Protein AF-A0A0F9PJQ1-F1 (afdb_monomer_lite)

Foldseek 3Di:
DPPPQDDDDDQVCQQFDCVVPVNSPDTDQDPPDWGWDWDDDPNFIFIQDQKDWGCDDPSDIWIWGADADDPNGGTSNRIDTDPDDD

Sequence (86 aa):
MKKRKRKYTGTLQFFHNFEHDPEGRTHCKSGGKHPYKIKHLNGKHVISHPVVMGHGVGCKPQWFKFKRKLGGGFDMASGVKIDKPE

Organism: NCBI:txid412755

Secondary structure (DSSP, 8-state):
---------GGGGGT--TTT-TTS-SPPPPSSSS---EEEETTEEEES-SEEEE--STT--EEEEE-SEETTEEEGGGEEEEPPP-

Structure (mmCIF, N/CA/C/O backbone):
data_AF-A0A0F9PJQ1-F1
#
_entry.id   AF-A0A0F9PJQ1-F1
#
loop_
_atom_site.group_PDB
_atom_site.id
_atom_site.type_symbol
_atom_site.label_atom_id
_atom_site.label_alt_id
_atom_site.label_comp_id
_atom_site.label_asym_id
_atom_site.label_entity_id
_atom_site.label_seq_id
_atom_site.pdbx_PDB_ins_code
_atom_site.Cartn_x
_atom_site.Cartn_y
_atom_site.Cartn_z
_atom_site.occupancy
_atom_site.B_iso_or_equiv
_atom_site.auth_seq_id
_atom_site.auth_comp_id
_atom_site.auth_asym_id
_atom_site.auth_atom_id
_atom_site.pdbx_PDB_model_num
ATOM 1 N N . MET A 1 1 ? 6.136 -12.423 28.446 1.00 39.50 1 MET A N 1
ATOM 2 C CA . MET A 1 1 ? 5.339 -12.800 27.253 1.00 39.50 1 MET A CA 1
ATOM 3 C C . MET A 1 1 ? 6.015 -12.271 25.988 1.00 39.50 1 MET A C 1
ATOM 5 O O . MET A 1 1 ? 6.084 -11.059 25.818 1.00 39.50 1 MET A O 1
ATOM 9 N N . LYS A 1 2 ? 6.544 -13.141 25.110 1.00 39.59 2 LYS A N 1
ATOM 10 C CA . LYS A 1 2 ? 7.033 -12.725 23.780 1.00 39.59 2 LYS A CA 1
ATOM 11 C C . LYS A 1 2 ? 5.839 -12.156 23.005 1.00 39.59 2 LYS A C 1
ATOM 13 O O . LYS A 1 2 ? 4.945 -12.916 22.641 1.00 39.59 2 LYS A O 1
ATOM 18 N N . LYS A 1 3 ? 5.791 -10.835 22.792 1.00 43.31 3 LYS A N 1
ATOM 19 C CA . LYS A 1 3 ? 4.793 -10.196 21.918 1.00 43.31 3 LYS A CA 1
ATOM 20 C C . LYS A 1 3 ? 4.844 -10.921 20.567 1.00 43.31 3 LYS A C 1
ATOM 22 O O . LYS A 1 3 ? 5.856 -10.835 19.873 1.00 43.31 3 LYS A O 1
ATOM 27 N N . ARG A 1 4 ? 3.810 -11.706 20.224 1.00 49.25 4 ARG A N 1
ATOM 28 C CA . ARG A 1 4 ? 3.710 -12.354 18.905 1.00 49.25 4 ARG A CA 1
ATOM 29 C C . ARG A 1 4 ? 3.840 -11.249 17.860 1.00 49.25 4 ARG A C 1
ATOM 31 O O . ARG A 1 4 ? 3.042 -10.314 17.848 1.00 49.25 4 ARG A O 1
ATOM 38 N N . LYS A 1 5 ? 4.877 -11.348 17.028 1.00 51.22 5 LYS A N 1
ATOM 39 C CA . LYS A 1 5 ? 5.132 -10.433 15.912 1.00 51.22 5 LYS A CA 1
ATOM 40 C C . LYS A 1 5 ? 3.867 -10.373 15.048 1.00 51.22 5 LYS A C 1
ATOM 42 O O . LYS A 1 5 ? 3.359 -11.422 14.645 1.00 51.22 5 LYS A O 1
ATOM 47 N N . ARG A 1 6 ? 3.327 -9.173 14.808 1.00 55.00 6 ARG A N 1
ATOM 48 C CA . ARG A 1 6 ? 2.174 -8.992 13.915 1.00 55.00 6 ARG A CA 1
ATOM 49 C C . ARG A 1 6 ? 2.616 -9.367 12.503 1.00 55.00 6 ARG A C 1
ATOM 51 O O . ARG A 1 6 ? 3.400 -8.649 11.895 1.00 55.00 6 ARG A O 1
ATOM 58 N N . LYS A 1 7 ? 2.130 -10.498 11.991 1.00 61.25 7 LYS A N 1
ATOM 59 C CA . LYS A 1 7 ? 2.239 -10.809 10.566 1.00 61.25 7 LYS A CA 1
ATOM 60 C C . LYS A 1 7 ? 1.198 -9.961 9.845 1.00 61.25 7 LYS A C 1
ATOM 62 O O . LYS A 1 7 ? 0.004 -10.145 10.070 1.00 61.25 7 LYS A O 1
ATOM 67 N N . TYR A 1 8 ? 1.645 -9.006 9.037 1.00 66.81 8 TYR A N 1
ATOM 68 C CA . TYR A 1 8 ? 0.750 -8.290 8.137 1.00 66.81 8 TYR A CA 1
ATOM 69 C C . TYR A 1 8 ? 0.258 -9.252 7.060 1.00 66.81 8 TYR A C 1
ATOM 71 O O . TYR A 1 8 ? 1.045 -10.002 6.491 1.00 66.81 8 TYR A O 1
ATOM 79 N N . THR A 1 9 ? -1.045 -9.245 6.806 1.00 69.56 9 THR A N 1
ATOM 80 C CA . THR A 1 9 ? -1.681 -10.068 5.776 1.00 69.56 9 THR A CA 1
ATOM 81 C C . THR A 1 9 ? -2.230 -9.185 4.666 1.00 69.56 9 THR A C 1
ATOM 83 O O . THR A 1 9 ? -2.572 -8.020 4.890 1.00 69.56 9 THR A O 1
ATOM 86 N N . GLY A 1 10 ? -2.350 -9.750 3.465 1.00 78.25 10 GLY A N 1
ATOM 87 C CA . GLY A 1 10 ? -2.893 -9.041 2.309 1.00 78.25 10 GLY A CA 1
ATOM 88 C C . GLY A 1 10 ? -2.007 -7.872 1.887 1.00 78.25 10 GLY A C 1
ATOM 89 O O . GLY A 1 10 ? -0.786 -7.938 1.994 1.00 78.25 10 GLY A O 1
ATOM 90 N N . THR A 1 11 ? -2.614 -6.784 1.420 1.00 81.00 11 THR A N 1
ATOM 91 C CA . THR A 1 11 ? -1.894 -5.667 0.794 1.00 81.00 11 THR A CA 1
ATOM 92 C C . THR A 1 11 ? -0.834 -5.033 1.700 1.00 81.00 11 THR A C 1
ATOM 94 O O . THR A 1 11 ? 0.221 -4.632 1.223 1.00 81.00 11 THR A O 1
ATOM 97 N N . LEU A 1 12 ? -1.048 -5.012 3.018 1.00 78.19 12 LEU A N 1
ATOM 98 C CA . LEU A 1 12 ? -0.123 -4.403 3.983 1.00 78.19 12 LEU A CA 1
ATOM 99 C C . LEU A 1 12 ? 1.275 -5.035 3.987 1.00 78.19 12 LEU A C 1
ATOM 101 O O . LEU A 1 12 ? 2.253 -4.333 4.237 1.00 78.19 12 LEU A O 1
ATOM 105 N N . GLN A 1 13 ? 1.389 -6.327 3.668 1.00 78.75 13 GLN A N 1
ATOM 106 C CA . GLN A 1 13 ? 2.678 -7.030 3.661 1.00 78.75 13 GLN A CA 1
ATOM 107 C C . GLN A 1 13 ? 3.654 -6.484 2.607 1.00 78.75 13 GLN A C 1
ATOM 109 O O . GLN A 1 13 ? 4.856 -6.674 2.723 1.00 78.75 13 GLN A O 1
ATOM 114 N N . PHE A 1 14 ? 3.141 -5.796 1.584 1.00 79.19 14 PHE A N 1
ATOM 115 C CA . PHE A 1 14 ? 3.951 -5.211 0.516 1.00 79.19 14 PHE A CA 1
ATOM 116 C C . PHE A 1 14 ? 4.418 -3.786 0.836 1.00 79.19 14 PHE A C 1
ATOM 118 O O . PHE A 1 14 ? 5.200 -3.218 0.079 1.00 79.19 14 PHE A O 1
ATOM 125 N N . PHE A 1 15 ? 3.927 -3.201 1.931 1.00 77.12 15 PHE A N 1
ATOM 126 C CA . PHE A 1 15 ? 4.227 -1.830 2.359 1.00 77.12 15 PHE A CA 1
ATOM 127 C C . PHE A 1 15 ? 4.928 -1.761 3.717 1.00 77.12 15 PHE A C 1
ATOM 129 O O . PHE A 1 15 ? 5.459 -0.713 4.081 1.00 77.12 15 PHE A O 1
ATOM 136 N N . HIS A 1 16 ? 4.940 -2.872 4.450 1.00 69.31 16 HIS A N 1
ATOM 137 C CA . HIS A 1 16 ? 5.687 -3.058 5.682 1.00 69.31 16 HIS A CA 1
ATOM 138 C C . HIS A 1 16 ? 6.690 -4.182 5.465 1.00 69.31 16 HIS A C 1
ATOM 140 O O . HIS A 1 16 ? 6.307 -5.352 5.488 1.00 69.31 16 HIS A O 1
ATOM 146 N N . ASN A 1 17 ? 7.967 -3.850 5.269 1.00 56.47 17 ASN A N 1
ATOM 147 C CA . ASN A 1 17 ? 8.979 -4.891 5.334 1.00 56.47 17 ASN A CA 1
ATOM 148 C C . ASN A 1 17 ? 9.321 -5.156 6.808 1.00 56.47 17 ASN A C 1
ATOM 150 O O . ASN A 1 17 ? 9.923 -4.321 7.481 1.00 56.47 17 ASN A O 1
ATOM 154 N N . PHE A 1 18 ? 8.933 -6.333 7.303 1.00 48.44 18 PHE A N 1
ATOM 155 C CA . PHE A 1 18 ? 9.250 -6.789 8.657 1.00 48.44 18 PHE A CA 1
ATOM 156 C C . PHE A 1 18 ? 10.767 -6.831 8.916 1.00 48.44 18 PHE A C 1
ATOM 158 O O . PHE A 1 18 ? 11.199 -6.660 10.054 1.00 48.44 18 PHE A O 1
ATOM 165 N N . GLU A 1 19 ? 11.575 -7.026 7.868 1.00 44.47 19 GLU A N 1
ATOM 166 C CA . GLU A 1 19 ? 13.041 -7.030 7.961 1.00 44.47 19 GLU A CA 1
ATOM 167 C C . GLU A 1 19 ? 13.615 -5.673 8.389 1.00 44.47 19 GLU A C 1
ATOM 169 O O . GLU A 1 19 ? 14.642 -5.631 9.059 1.00 44.47 19 GLU A O 1
ATOM 174 N N . HIS A 1 20 ? 12.935 -4.571 8.057 1.00 43.81 20 HIS A N 1
ATOM 175 C CA . HIS A 1 20 ? 13.369 -3.211 8.400 1.00 43.81 20 HIS A CA 1
ATOM 176 C C . HIS A 1 20 ? 12.597 -2.605 9.577 1.00 43.81 20 HIS A C 1
ATOM 178 O O . HIS A 1 20 ? 13.033 -1.611 10.151 1.00 43.81 20 HIS A O 1
ATOM 184 N N . ASP A 1 21 ? 11.460 -3.195 9.943 1.00 54.09 21 ASP A N 1
ATOM 185 C CA . ASP A 1 21 ? 10.615 -2.747 11.043 1.00 54.09 21 ASP A CA 1
ATOM 186 C C . ASP A 1 21 ? 10.067 -3.957 11.825 1.00 54.09 21 ASP A C 1
ATOM 188 O O . ASP A 1 21 ? 8.914 -4.367 11.648 1.00 54.09 21 ASP A O 1
ATOM 192 N N . PRO A 1 22 ? 10.886 -4.558 12.709 1.00 50.84 22 PRO A N 1
ATOM 193 C CA . PRO A 1 22 ? 10.511 -5.751 13.467 1.00 50.84 22 PRO A CA 1
ATOM 194 C C . PRO A 1 22 ? 9.365 -5.503 14.460 1.00 50.84 22 PRO A C 1
ATOM 196 O O . PRO A 1 22 ? 8.761 -6.461 14.955 1.00 50.84 22 PRO A O 1
ATOM 199 N N . GLU A 1 23 ? 9.048 -4.239 14.758 1.00 53.16 23 GLU A N 1
ATOM 200 C CA . GLU A 1 23 ? 7.877 -3.869 15.551 1.00 53.16 23 GLU A CA 1
ATOM 201 C C . GLU A 1 23 ? 6.605 -3.720 14.702 1.00 53.16 23 GLU A C 1
ATOM 203 O O . GLU A 1 23 ? 5.497 -3.750 15.248 1.00 53.16 23 GLU A O 1
ATOM 208 N N . GLY A 1 24 ? 6.738 -3.588 13.379 1.00 53.03 24 GLY A N 1
ATOM 209 C CA . GLY A 1 24 ? 5.630 -3.335 12.466 1.00 53.03 24 GLY A CA 1
ATOM 210 C C . GLY A 1 24 ? 4.944 -1.988 12.713 1.00 53.03 24 GLY A C 1
ATOM 211 O O . GLY A 1 24 ? 3.759 -1.853 12.426 1.00 53.03 24 GLY A O 1
ATOM 212 N N . ARG A 1 25 ? 5.613 -1.027 13.350 1.00 53.41 25 ARG A N 1
ATOM 213 C CA . ARG A 1 25 ? 5.052 0.275 13.751 1.00 53.41 25 ARG A CA 1
ATOM 214 C C . ARG A 1 25 ? 5.520 1.426 12.869 1.00 53.41 25 ARG A C 1
ATOM 216 O O . ARG A 1 25 ? 4.905 2.492 12.874 1.00 53.41 25 ARG A O 1
ATOM 223 N N . THR A 1 26 ? 6.583 1.207 12.118 1.00 51.88 26 THR A N 1
ATOM 224 C CA . THR A 1 26 ? 7.338 2.195 11.369 1.00 51.88 26 THR A CA 1
ATOM 225 C C . THR A 1 26 ? 7.152 1.915 9.886 1.00 51.88 26 THR A C 1
ATOM 227 O O . THR A 1 26 ? 7.746 1.016 9.300 1.00 51.88 26 THR A O 1
ATOM 230 N N . HIS A 1 27 ? 6.275 2.698 9.266 1.00 55.84 27 HIS A N 1
ATOM 231 C CA . HIS A 1 27 ? 5.966 2.589 7.845 1.00 55.84 27 HIS A CA 1
ATOM 232 C C . HIS A 1 27 ? 7.245 2.766 7.021 1.00 55.84 27 HIS A C 1
ATOM 234 O O . HIS A 1 27 ? 7.947 3.772 7.167 1.00 55.84 27 HIS A O 1
ATOM 240 N N . CYS A 1 28 ? 7.554 1.806 6.149 1.00 56.16 28 CYS A N 1
ATOM 241 C CA . CYS A 1 28 ? 8.725 1.893 5.288 1.00 56.16 28 CYS A CA 1
ATOM 242 C C . CYS A 1 28 ? 8.562 3.077 4.321 1.00 56.16 28 CYS A C 1
ATOM 244 O O . CYS A 1 28 ? 7.627 3.122 3.514 1.00 56.16 28 CYS A O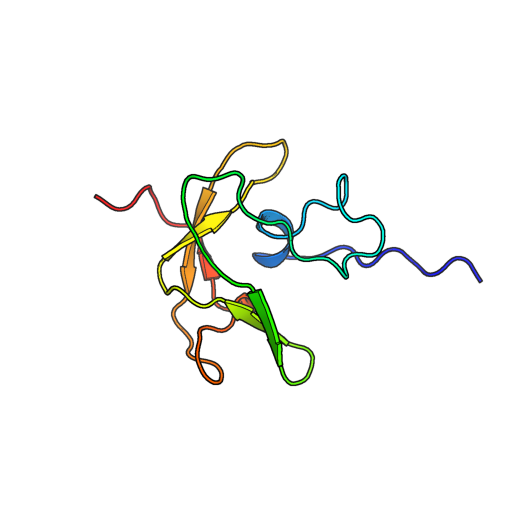 1
ATOM 246 N N . LYS A 1 29 ? 9.489 4.040 4.378 1.00 52.97 29 LYS A N 1
ATOM 247 C CA . LYS A 1 29 ? 9.614 5.075 3.346 1.00 52.97 29 LYS A 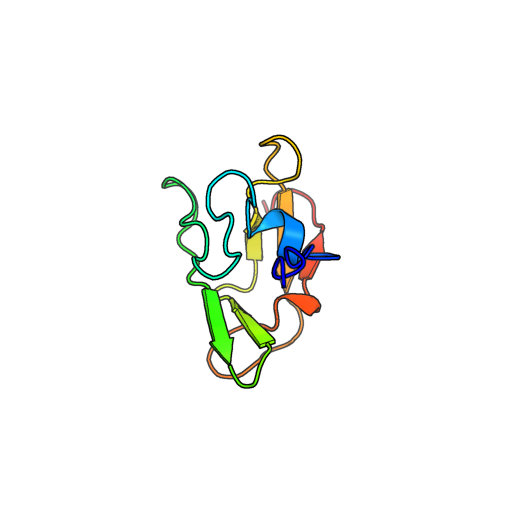CA 1
ATOM 248 C C . LYS A 1 29 ? 10.067 4.380 2.064 1.00 52.97 29 LYS A C 1
ATOM 250 O O . LYS A 1 29 ? 11.095 3.709 2.069 1.00 52.97 29 LYS A O 1
ATOM 255 N N . SER A 1 30 ? 9.307 4.506 0.973 1.00 49.88 30 SER A N 1
ATOM 256 C CA . SER A 1 30 ? 9.815 4.087 -0.337 1.00 49.88 30 SER A CA 1
ATOM 257 C C . SER A 1 30 ? 11.106 4.854 -0.610 1.00 49.88 30 SER A C 1
ATOM 259 O O . SER A 1 30 ? 11.145 6.071 -0.425 1.00 49.88 30 SER A O 1
ATOM 261 N N . GLY A 1 31 ? 12.178 4.131 -0.941 1.00 47.59 31 GLY A N 1
ATOM 262 C CA . GLY A 1 31 ? 13.531 4.654 -1.145 1.00 47.59 31 GLY A CA 1
ATOM 263 C C . GLY A 1 31 ? 13.671 5.534 -2.389 1.00 47.59 31 GLY A C 1
ATOM 264 O O . GLY A 1 31 ? 14.551 5.311 -3.207 1.00 47.59 31 GLY A O 1
ATOM 265 N N . GLY A 1 32 ? 12.797 6.527 -2.555 1.00 44.25 32 GLY A N 1
ATOM 266 C CA . GLY A 1 32 ? 13.047 7.675 -3.422 1.00 44.25 32 GLY A CA 1
ATOM 267 C C . GLY A 1 32 ? 12.350 7.703 -4.781 1.00 44.25 32 GLY A C 1
ATOM 268 O O . GLY A 1 32 ? 12.512 8.701 -5.469 1.00 44.25 32 GLY A O 1
ATOM 269 N N . LYS A 1 33 ? 11.550 6.704 -5.191 1.00 52.09 33 LYS A N 1
ATOM 270 C CA . LYS A 1 33 ? 10.875 6.754 -6.514 1.00 52.09 33 LYS A CA 1
ATOM 271 C C . LYS A 1 33 ? 9.385 7.099 -6.4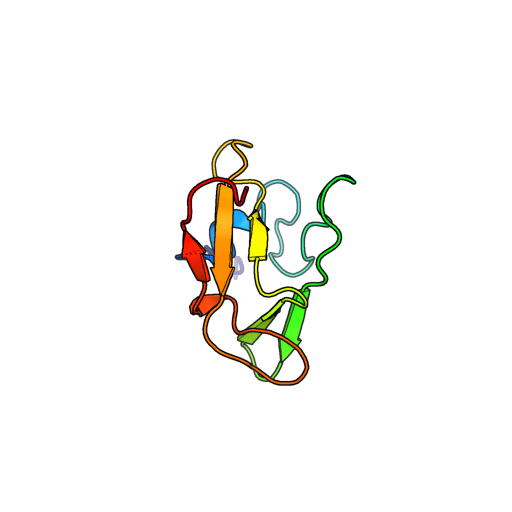96 1.00 52.09 33 LYS A C 1
ATOM 273 O O . LYS A 1 33 ? 8.907 7.679 -7.463 1.00 52.09 33 LYS A O 1
ATOM 278 N N . HIS A 1 34 ? 8.659 6.830 -5.408 1.00 56.41 34 HIS A N 1
ATOM 279 C CA . HIS A 1 34 ? 7.232 7.174 -5.313 1.00 56.41 34 HIS A CA 1
ATOM 280 C C . HIS A 1 34 ? 6.886 7.662 -3.897 1.00 56.41 34 HIS A C 1
ATOM 282 O O . HIS A 1 34 ? 6.840 6.839 -2.974 1.00 56.41 34 HIS A O 1
ATOM 288 N N . PRO A 1 35 ? 6.672 8.975 -3.681 1.00 69.75 35 PRO A N 1
ATOM 289 C CA . PRO A 1 35 ? 6.393 9.509 -2.356 1.00 69.75 35 PRO A CA 1
ATOM 290 C C . PRO A 1 35 ? 4.934 9.236 -1.984 1.00 69.75 35 PRO A C 1
ATOM 292 O O . PRO A 1 35 ? 4.036 9.992 -2.332 1.00 69.75 35 PRO A O 1
ATOM 295 N N . TYR A 1 36 ? 4.668 8.164 -1.245 1.00 78.62 36 TYR A N 1
ATOM 296 C CA . TYR A 1 36 ? 3.402 7.999 -0.535 1.00 78.62 36 TYR A CA 1
ATOM 297 C C . TYR A 1 36 ? 3.633 8.093 0.971 1.00 78.62 36 TYR A C 1
ATOM 299 O O . TYR A 1 36 ? 4.671 7.686 1.491 1.00 78.62 36 TYR A O 1
ATOM 307 N N . LYS A 1 37 ? 2.653 8.652 1.679 1.00 80.31 37 LYS A N 1
ATOM 308 C CA . LYS A 1 37 ? 2.623 8.674 3.141 1.00 80.31 37 LYS A CA 1
ATOM 309 C C . LYS A 1 37 ? 1.599 7.656 3.603 1.00 80.31 37 LYS A C 1
ATOM 311 O O . LYS A 1 37 ? 0.482 7.649 3.084 1.00 80.31 37 LYS A O 1
ATOM 316 N N . ILE A 1 38 ? 1.972 6.835 4.575 1.00 81.94 38 ILE A N 1
ATOM 317 C CA . ILE A 1 38 ? 1.037 5.960 5.269 1.00 81.94 38 ILE A CA 1
ATOM 318 C C . ILE A 1 38 ? 0.874 6.475 6.698 1.00 81.94 38 ILE A C 1
ATOM 320 O O . ILE A 1 38 ? 1.850 6.846 7.349 1.00 81.94 38 ILE A O 1
ATOM 324 N N . LYS A 1 39 ? -0.369 6.535 7.172 1.00 80.62 39 LYS A N 1
ATOM 325 C CA . LYS A 1 39 ? -0.718 6.903 8.546 1.00 80.62 39 LYS A CA 1
ATOM 326 C C . LYS A 1 39 ? -1.722 5.922 9.131 1.00 80.62 39 LYS A C 1
ATOM 328 O O . LYS A 1 39 ? -2.480 5.291 8.395 1.00 80.62 39 LYS A O 1
ATOM 333 N N . HIS A 1 40 ? -1.770 5.830 10.453 1.00 81.94 40 HIS A N 1
ATOM 334 C CA . HIS A 1 40 ? -2.815 5.083 11.147 1.00 81.94 40 HIS A CA 1
ATOM 335 C C . HIS A 1 40 ? -4.032 5.971 11.415 1.00 81.94 40 HIS A C 1
ATOM 337 O O . HIS A 1 40 ? -3.890 7.104 11.866 1.00 81.94 40 HIS A O 1
ATOM 343 N N . LEU A 1 41 ? -5.231 5.457 11.142 1.00 81.50 41 LEU A N 1
ATOM 344 C CA . LEU A 1 41 ? -6.504 6.105 11.463 1.00 81.50 41 LEU A CA 1
ATOM 345 C C . LEU A 1 41 ? -7.489 5.045 11.959 1.00 81.50 41 LEU A C 1
ATOM 347 O O . LEU A 1 41 ? -7.816 4.125 11.213 1.00 81.50 41 LEU A O 1
ATOM 351 N N . ASN A 1 42 ? -7.957 5.160 13.205 1.00 83.06 42 ASN A N 1
ATOM 352 C CA . ASN A 1 42 ? -8.935 4.243 13.814 1.00 83.06 42 ASN A CA 1
ATOM 353 C C . ASN A 1 42 ? -8.560 2.752 13.657 1.00 83.06 42 ASN A C 1
ATOM 355 O O . ASN A 1 42 ? -9.376 1.930 13.247 1.00 83.06 42 ASN A O 1
ATOM 359 N N . GLY A 1 43 ? -7.289 2.409 13.898 1.00 78.88 43 GLY A N 1
ATOM 360 C CA . GLY A 1 43 ? -6.771 1.039 13.753 1.00 78.88 43 GLY A CA 1
ATOM 361 C C . GLY A 1 43 ? -6.535 0.570 12.309 1.00 78.88 43 GLY A C 1
ATOM 362 O O . GLY A 1 43 ? -6.072 -0.549 12.102 1.00 78.88 43 GLY A O 1
ATOM 363 N N . LYS A 1 44 ? -6.810 1.412 11.306 1.00 83.00 44 LYS A N 1
ATOM 364 C CA . LYS A 1 44 ? -6.581 1.134 9.880 1.00 83.00 44 LYS A CA 1
ATOM 365 C C . LYS A 1 44 ? -5.372 1.893 9.347 1.00 83.00 44 LYS A C 1
ATOM 367 O O . LYS A 1 44 ? -4.905 2.846 9.966 1.00 83.00 44 LYS A O 1
ATOM 372 N N . HIS A 1 45 ? -4.885 1.477 8.181 1.00 86.19 45 HIS A N 1
ATOM 373 C CA . HIS A 1 45 ? -3.778 2.132 7.489 1.00 86.19 45 HIS A CA 1
ATOM 374 C C . HIS A 1 45 ? -4.324 2.945 6.318 1.00 86.19 45 HIS A C 1
ATOM 376 O O . HIS A 1 45 ? -5.066 2.428 5.482 1.00 86.19 45 HIS A O 1
ATOM 382 N N . VAL A 1 46 ? -3.953 4.219 6.279 1.00 86.75 46 VAL A N 1
ATOM 383 C CA . VAL A 1 46 ? -4.374 5.179 5.265 1.00 86.75 46 VAL A CA 1
ATOM 384 C C . VAL A 1 46 ? -3.168 5.587 4.446 1.00 86.75 46 VAL A C 1
ATOM 386 O O . VAL A 1 46 ? -2.216 6.129 5.003 1.00 86.75 46 VAL A O 1
ATOM 389 N N . ILE A 1 47 ? -3.237 5.390 3.135 1.00 87.81 47 ILE A N 1
ATOM 390 C CA . ILE A 1 47 ? -2.205 5.805 2.187 1.00 87.81 47 ILE A CA 1
ATOM 391 C C . ILE A 1 47 ? -2.631 7.057 1.422 1.00 87.81 47 ILE A C 1
ATOM 393 O O . ILE A 1 47 ? -3.803 7.230 1.092 1.00 87.81 47 ILE A O 1
ATOM 397 N N . SER A 1 48 ? -1.694 7.967 1.171 1.00 87.88 48 SER A N 1
ATOM 398 C CA . SER A 1 48 ? -2.004 9.281 0.596 1.00 87.88 48 SER A CA 1
ATOM 399 C C . SER A 1 48 ? -2.399 9.243 -0.884 1.00 87.88 48 SER A C 1
ATOM 401 O O . SER A 1 48 ? -3.157 10.101 -1.326 1.00 87.88 48 SER A O 1
ATOM 403 N N . HIS A 1 49 ? -1.904 8.265 -1.648 1.00 88.69 49 HIS A N 1
ATOM 404 C CA . HIS A 1 49 ? -2.072 8.201 -3.101 1.00 88.69 49 HIS A CA 1
ATOM 405 C C . HIS A 1 49 ? -2.953 7.018 -3.529 1.00 88.69 49 HIS A C 1
ATOM 407 O O . HIS A 1 49 ? -2.895 5.959 -2.901 1.00 88.69 49 HIS A O 1
ATOM 413 N N . PRO A 1 50 ? -3.750 7.174 -4.604 1.00 89.44 50 PRO A N 1
ATOM 414 C CA . PRO A 1 50 ? -4.620 6.115 -5.112 1.00 89.44 50 PRO A CA 1
ATOM 415 C C . PRO A 1 50 ? -3.844 4.971 -5.760 1.00 89.44 50 PRO A C 1
ATOM 417 O O . PRO A 1 50 ? -4.336 3.850 -5.776 1.00 89.44 50 PRO A O 1
ATOM 420 N N . VAL A 1 51 ? -2.665 5.255 -6.317 1.00 90.12 51 VAL A N 1
ATOM 421 C CA . VAL A 1 51 ? -1.800 4.285 -6.989 1.00 90.12 51 VAL A CA 1
ATOM 422 C C . VAL A 1 51 ? -0.394 4.437 -6.441 1.00 90.12 51 VAL A C 1
ATOM 424 O O . VAL A 1 51 ? 0.134 5.547 -6.389 1.00 90.12 51 VAL A O 1
ATOM 427 N N . VAL A 1 52 ? 0.197 3.335 -5.994 1.00 87.06 52 VAL A N 1
ATOM 428 C CA . VAL A 1 52 ? 1.535 3.325 -5.395 1.00 87.06 52 VAL A CA 1
ATOM 429 C C . VAL A 1 52 ? 2.264 2.030 -5.721 1.00 87.06 52 VAL A C 1
ATOM 431 O O . VAL A 1 52 ? 1.644 1.008 -6.016 1.00 87.06 52 VAL A O 1
ATOM 434 N N . MET A 1 53 ? 3.578 2.058 -5.547 1.00 85.44 53 MET A N 1
ATOM 435 C CA . MET A 1 53 ? 4.430 0.880 -5.605 1.00 85.44 53 MET A CA 1
ATOM 436 C C . MET A 1 53 ? 4.814 0.447 -4.185 1.00 85.44 53 MET A C 1
ATOM 438 O O . MET A 1 53 ? 5.451 1.208 -3.460 1.00 85.44 53 MET A O 1
ATOM 442 N N . GLY A 1 54 ? 4.428 -0.762 -3.785 1.00 80.69 54 GLY A N 1
ATOM 443 C CA . GLY A 1 54 ? 4.945 -1.422 -2.586 1.00 80.69 54 GLY A CA 1
ATOM 444 C C . GLY A 1 54 ? 6.299 -2.080 -2.853 1.00 80.69 54 GLY A C 1
ATOM 445 O O . GLY A 1 54 ? 6.627 -2.393 -3.997 1.00 80.69 54 GLY A O 1
ATOM 446 N N . HIS A 1 55 ? 7.079 -2.320 -1.798 1.00 73.44 55 HIS A N 1
ATOM 447 C CA . HIS A 1 55 ? 8.410 -2.949 -1.866 1.00 73.44 55 HIS A CA 1
ATOM 448 C C . HIS A 1 55 ? 8.362 -4.431 -2.245 1.00 73.44 55 HIS A C 1
ATOM 450 O O . HIS A 1 55 ? 9.375 -4.986 -2.665 1.00 73.44 55 HIS A O 1
ATOM 456 N N . GLY A 1 56 ? 7.184 -5.056 -2.166 1.00 63.81 56 GLY A N 1
ATOM 457 C CA . GLY A 1 56 ? 7.014 -6.451 -2.554 1.00 63.81 56 GLY A CA 1
ATOM 458 C C . GLY A 1 56 ? 7.391 -7.457 -1.475 1.00 63.81 56 GLY A C 1
ATOM 459 O O . GLY A 1 56 ? 7.869 -7.098 -0.405 1.00 63.81 56 GLY A O 1
ATOM 460 N N . VAL A 1 57 ? 7.225 -8.742 -1.794 1.00 61.75 57 VAL A N 1
ATOM 461 C CA . VAL A 1 57 ? 7.861 -9.844 -1.054 1.00 61.75 57 VAL A CA 1
ATOM 462 C C . VAL A 1 57 ? 9.194 -10.152 -1.741 1.00 61.75 57 VAL A C 1
ATOM 464 O O . VAL A 1 57 ? 9.222 -10.317 -2.962 1.00 61.75 57 VAL A O 1
ATOM 467 N N . GLY A 1 58 ? 10.293 -10.198 -0.983 1.00 63.12 58 GLY A N 1
ATOM 468 C CA . GLY A 1 58 ? 11.640 -10.422 -1.527 1.00 63.12 58 GLY A CA 1
ATOM 469 C C . GLY A 1 58 ? 12.165 -9.256 -2.373 1.00 63.12 58 GLY A C 1
ATOM 470 O O . GLY A 1 58 ? 12.788 -9.489 -3.406 1.00 63.12 58 GLY A O 1
ATOM 471 N N . CYS A 1 59 ? 11.853 -8.014 -1.981 1.00 62.56 59 CYS A N 1
ATOM 472 C CA . CYS A 1 59 ? 12.288 -6.779 -2.653 1.00 62.56 59 CYS A CA 1
ATOM 473 C C . CYS A 1 59 ? 11.845 -6.636 -4.123 1.00 62.56 59 CYS A C 1
ATOM 475 O O . CYS A 1 59 ? 12.449 -5.870 -4.871 1.00 62.56 59 CYS A O 1
ATOM 477 N N . LYS A 1 60 ? 10.800 -7.359 -4.554 1.00 75.12 60 LYS A N 1
ATOM 478 C CA . LYS A 1 60 ? 10.227 -7.260 -5.908 1.00 75.12 60 LYS A CA 1
ATOM 479 C C . LYS A 1 60 ? 9.084 -6.243 -5.940 1.00 75.12 60 LYS A C 1
ATOM 481 O O . LYS A 1 60 ? 7.980 -6.605 -5.531 1.00 75.12 60 LYS A O 1
ATOM 486 N N . PRO A 1 61 ? 9.280 -5.017 -6.452 1.00 79.56 61 PRO A N 1
ATOM 487 C CA . PRO A 1 61 ? 8.274 -3.974 -6.331 1.00 79.56 61 PRO A CA 1
ATOM 488 C C . PRO A 1 61 ? 6.970 -4.339 -7.044 1.00 79.56 61 PRO A C 1
ATOM 490 O O . PRO A 1 61 ? 6.982 -4.928 -8.126 1.00 79.56 61 PRO A O 1
ATOM 493 N N . GLN A 1 62 ? 5.836 -3.991 -6.439 1.00 85.75 62 GLN A N 1
ATOM 494 C CA . GLN A 1 62 ? 4.508 -4.302 -6.973 1.00 85.75 62 GLN A CA 1
ATOM 495 C C . GLN A 1 62 ? 3.599 -3.084 -6.904 1.00 85.75 62 GLN A C 1
ATOM 497 O O . GLN A 1 62 ? 3.587 -2.371 -5.902 1.00 85.75 62 GLN A O 1
ATOM 502 N N . TRP A 1 63 ? 2.819 -2.861 -7.959 1.00 87.81 63 TRP A N 1
ATOM 503 C CA . TRP A 1 63 ? 1.881 -1.750 -8.030 1.00 87.81 63 TRP A CA 1
ATOM 504 C C . TRP A 1 63 ? 0.525 -2.122 -7.450 1.00 87.81 63 TRP A C 1
ATOM 506 O O . TRP A 1 63 ? 0.011 -3.221 -7.660 1.00 87.81 63 TRP A O 1
ATOM 516 N N . PHE A 1 64 ? -0.063 -1.178 -6.724 1.00 90.31 64 PHE A N 1
ATOM 517 C CA . PHE A 1 64 ? -1.378 -1.319 -6.119 1.00 90.31 64 PHE A CA 1
ATOM 518 C C . PHE A 1 64 ? -2.226 -0.086 -6.397 1.00 90.31 64 PHE A C 1
ATOM 520 O O . PHE A 1 64 ? -1.736 1.041 -6.319 1.00 90.31 64 PHE A O 1
ATOM 527 N N . LYS A 1 65 ? -3.516 -0.315 -6.657 1.00 91.56 65 LYS A N 1
ATOM 528 C CA . LYS A 1 65 ? -4.552 0.717 -6.736 1.00 91.56 65 LYS A CA 1
ATOM 529 C C . LYS A 1 65 ? -5.525 0.564 -5.572 1.00 91.56 65 LYS A C 1
ATOM 531 O O . LYS A 1 65 ? -6.100 -0.507 -5.382 1.00 91.56 65 LYS A O 1
ATOM 536 N N . PHE A 1 66 ? -5.749 1.633 -4.819 1.00 91.88 66 PHE A N 1
ATOM 537 C CA . PHE A 1 66 ? -6.685 1.670 -3.696 1.00 91.88 66 PHE A CA 1
ATOM 538 C C . PHE A 1 66 ? 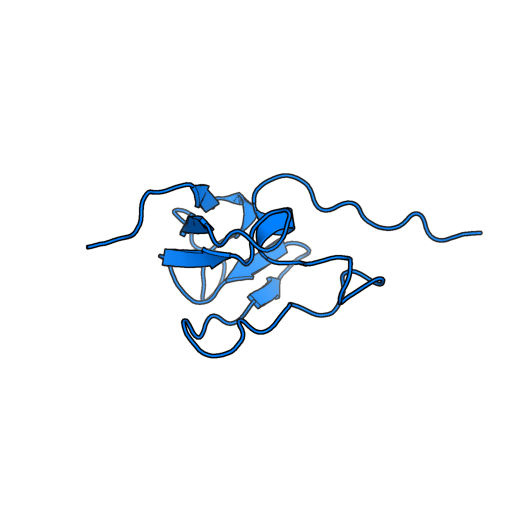-7.989 2.328 -4.120 1.00 91.88 66 PHE A C 1
ATOM 540 O O . PHE A 1 66 ? -8.012 3.474 -4.569 1.00 91.88 66 PHE A O 1
ATOM 547 N N . LYS A 1 67 ? -9.092 1.593 -3.978 1.00 88.50 67 LYS A N 1
ATOM 548 C CA . LYS A 1 67 ? -10.413 2.046 -4.434 1.00 88.50 67 LYS A CA 1
ATOM 549 C C . LYS A 1 67 ? -11.192 2.777 -3.343 1.00 88.50 67 LYS A C 1
ATOM 551 O O . LYS A 1 67 ? -11.996 3.652 -3.648 1.00 88.50 67 LYS A O 1
ATOM 556 N N . ARG A 1 68 ? -10.968 2.438 -2.069 1.00 92.19 68 ARG A N 1
ATOM 557 C CA . ARG A 1 68 ? -11.760 2.968 -0.952 1.00 92.19 68 ARG A CA 1
ATOM 558 C C . ARG A 1 68 ? -11.075 4.174 -0.318 1.00 92.19 68 ARG A C 1
ATOM 560 O O . ARG A 1 68 ? -9.944 4.065 0.147 1.00 92.19 68 ARG A O 1
ATOM 567 N N . LYS A 1 69 ? -11.777 5.306 -0.243 1.00 92.38 69 LYS A N 1
ATOM 568 C CA . LYS A 1 69 ? -11.344 6.484 0.524 1.00 92.38 69 LYS A CA 1
ATOM 569 C C . LYS A 1 69 ? -11.473 6.234 2.027 1.00 92.38 69 LYS A C 1
ATOM 571 O O . LYS A 1 69 ? -12.418 5.586 2.475 1.00 92.38 69 LYS A O 1
ATOM 576 N N . LEU A 1 70 ? -10.525 6.755 2.802 1.00 90.12 70 LEU A N 1
ATOM 577 C CA . LEU A 1 70 ? -10.540 6.696 4.261 1.00 90.12 70 LEU A CA 1
ATOM 578 C C . LEU A 1 70 ? -9.829 7.923 4.839 1.00 90.12 70 LEU A C 1
ATOM 580 O O . LEU A 1 70 ? -8.621 8.093 4.669 1.00 90.12 70 LEU A O 1
ATOM 584 N N . GLY A 1 71 ? -10.586 8.793 5.512 1.00 87.19 71 GLY A N 1
ATOM 585 C CA . GLY A 1 71 ? -10.093 10.107 5.931 1.00 87.19 71 GLY A CA 1
ATOM 586 C C . GLY A 1 71 ? -9.531 10.896 4.740 1.00 87.19 71 GLY A C 1
ATOM 587 O O . GLY A 1 71 ? -10.101 10.886 3.656 1.00 87.19 71 GLY A O 1
ATOM 588 N N . GLY A 1 72 ? -8.369 11.528 4.920 1.0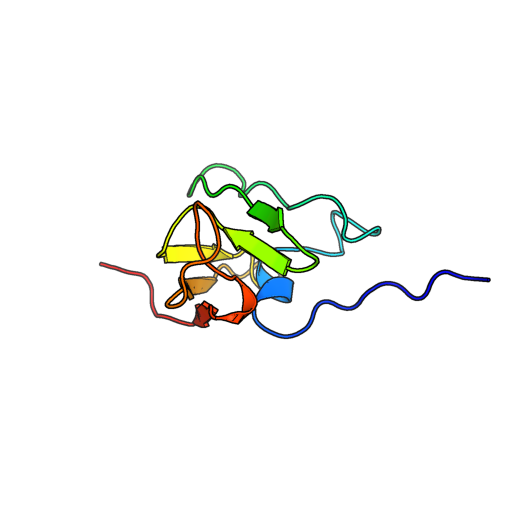0 87.94 72 GLY A N 1
ATOM 589 C CA . GLY A 1 72 ? -7.660 12.270 3.861 1.00 87.94 72 GLY A CA 1
ATOM 590 C C . GLY A 1 72 ? -6.843 11.417 2.877 1.00 87.94 72 GLY A C 1
ATOM 591 O O . GLY A 1 72 ? -5.887 11.923 2.301 1.00 87.94 72 GLY A O 1
ATOM 592 N N . GLY A 1 73 ? -7.135 10.123 2.735 1.00 90.94 73 GLY A N 1
ATOM 593 C CA . GLY A 1 73 ? -6.398 9.220 1.849 1.00 90.94 73 GLY A CA 1
ATOM 594 C C . GLY A 1 73 ? -7.232 8.006 1.452 1.00 90.94 73 GLY A C 1
ATOM 595 O O . GLY A 1 73 ? -8.447 8.111 1.271 1.00 90.94 73 GLY A O 1
ATOM 596 N N . PHE A 1 74 ? -6.582 6.856 1.311 1.00 91.56 74 PHE A N 1
ATOM 597 C CA . PHE A 1 74 ? -7.199 5.607 0.880 1.00 91.56 74 PHE A CA 1
ATOM 598 C C . PHE A 1 74 ? -6.944 4.479 1.879 1.00 91.56 74 PHE A C 1
ATOM 600 O O . PHE A 1 74 ? -5.868 4.394 2.464 1.00 91.56 74 PHE A O 1
ATOM 607 N N . ASP A 1 75 ? -7.933 3.610 2.068 1.00 90.44 75 ASP A N 1
ATOM 608 C CA . ASP A 1 75 ? -7.820 2.419 2.908 1.00 90.44 75 ASP A CA 1
ATOM 609 C C . ASP A 1 75 ? -6.888 1.405 2.243 1.00 90.44 75 ASP A C 1
ATOM 611 O O . ASP A 1 75 ? -7.202 0.864 1.177 1.00 90.44 75 ASP A O 1
ATOM 615 N N . MET A 1 76 ? -5.755 1.114 2.876 1.00 87.88 76 MET A N 1
ATOM 616 C CA . MET A 1 76 ? -4.773 0.187 2.321 1.00 87.88 76 MET A CA 1
ATOM 617 C C . MET A 1 76 ? -5.286 -1.247 2.206 1.00 87.88 76 MET A C 1
ATOM 619 O O . MET A 1 76 ? -4.843 -1.975 1.319 1.00 87.88 76 MET A O 1
ATOM 623 N N . ALA A 1 77 ? -6.242 -1.651 3.048 1.00 87.44 77 ALA A N 1
ATOM 624 C CA . ALA A 1 77 ? -6.860 -2.972 2.943 1.00 87.44 77 ALA A CA 1
ATOM 625 C C . ALA A 1 77 ? -7.681 -3.130 1.649 1.00 87.44 77 ALA A C 1
ATOM 627 O O . ALA A 1 77 ? -7.934 -4.248 1.216 1.00 87.44 77 ALA A O 1
ATOM 628 N N . SER A 1 78 ? -8.063 -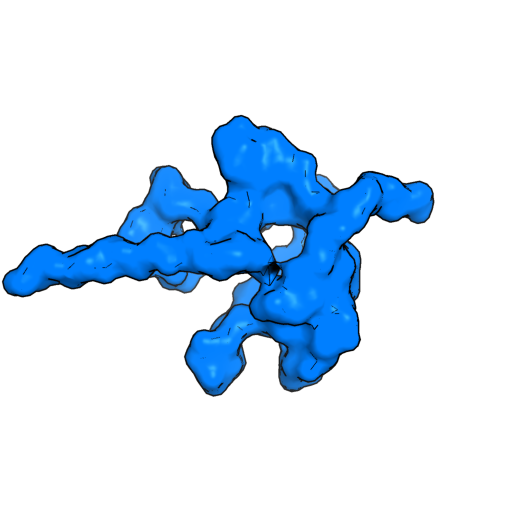2.018 1.006 1.00 89.50 78 SER A N 1
ATOM 629 C CA . SER A 1 78 ? -8.767 -2.015 -0.283 1.00 89.50 78 SER A CA 1
ATOM 630 C C . SER A 1 78 ? -7.843 -2.075 -1.503 1.00 89.50 78 SER A C 1
ATOM 632 O O . SER A 1 78 ? -8.318 -1.967 -2.635 1.00 89.50 78 SER A O 1
ATOM 634 N N . GLY A 1 79 ? -6.527 -2.166 -1.292 1.00 90.31 79 GLY A N 1
ATOM 635 C CA . GLY A 1 79 ? -5.561 -2.134 -2.380 1.00 90.31 79 GLY A CA 1
ATOM 636 C C . GLY A 1 79 ? -5.600 -3.411 -3.203 1.00 90.31 79 GLY A C 1
ATOM 637 O O . GLY A 1 79 ? -5.462 -4.504 -2.661 1.00 90.31 79 GLY A O 1
ATOM 638 N N . VAL A 1 80 ? -5.750 -3.252 -4.512 1.00 90.56 80 VAL A N 1
ATOM 639 C CA . VAL A 1 80 ? -5.729 -4.336 -5.494 1.00 90.56 80 VAL A CA 1
ATOM 640 C C . VAL A 1 80 ? -4.430 -4.237 -6.275 1.00 90.56 80 VAL A C 1
ATOM 642 O O . VAL A 1 80 ? -4.050 -3.139 -6.689 1.00 90.56 80 VAL A O 1
ATOM 645 N N . LYS A 1 81 ? -3.746 -5.367 -6.463 1.00 89.69 81 LYS A N 1
ATOM 646 C CA . LYS A 1 81 ? -2.553 -5.432 -7.310 1.00 89.69 81 LYS A CA 1
ATOM 647 C C . LYS A 1 81 ? -2.933 -5.070 -8.747 1.00 89.69 81 LYS A C 1
ATOM 649 O O . LYS A 1 81 ? -3.942 -5.552 -9.252 1.00 89.69 81 LYS A O 1
ATOM 654 N N . ILE A 1 82 ? -2.125 -4.233 -9.379 1.00 90.12 82 ILE A N 1
ATOM 655 C CA . ILE A 1 82 ? -2.264 -3.838 -10.782 1.00 90.12 82 ILE A CA 1
ATOM 656 C C . ILE A 1 82 ? -0.926 -4.020 -11.497 1.00 90.12 82 ILE A C 1
ATOM 658 O O . ILE A 1 82 ? 0.121 -4.137 -10.849 1.00 90.12 82 ILE A O 1
ATOM 662 N N . ASP A 1 83 ? -0.963 -4.011 -12.824 1.00 87.50 83 ASP A N 1
ATOM 663 C CA . ASP A 1 83 ? 0.239 -3.818 -13.625 1.00 87.50 83 ASP A CA 1
ATOM 664 C C . ASP A 1 83 ? 0.771 -2.390 -13.467 1.00 87.50 83 ASP A C 1
ATOM 666 O O . ASP A 1 83 ? 0.114 -1.512 -12.894 1.00 87.50 83 ASP A O 1
ATOM 670 N N . LYS A 1 84 ? 2.006 -2.166 -13.924 1.00 82.06 84 LYS A N 1
ATOM 671 C CA . LYS A 1 84 ? 2.616 -0.837 -13.887 1.00 82.06 84 LYS A CA 1
ATOM 672 C C . LYS A 1 84 ? 1.690 0.145 -14.628 1.00 82.06 84 LYS A C 1
ATOM 674 O O . LYS A 1 84 ? 1.381 -0.123 -15.784 1.00 82.06 84 LYS A O 1
ATOM 679 N N . PRO A 1 85 ? 1.247 1.241 -13.985 1.00 77.56 85 PRO A N 1
ATOM 680 C CA . PRO A 1 85 ? 0.449 2.252 -14.665 1.00 77.56 85 PRO A CA 1
ATOM 681 C C . PRO A 1 85 ? 1.287 2.891 -15.782 1.00 77.56 85 PRO A C 1
ATOM 683 O O . PRO A 1 85 ? 2.475 3.159 -15.566 1.00 77.56 85 PRO A O 1
ATOM 686 N N . GLU A 1 86 ? 0.675 3.070 -16.953 1.00 66.62 86 GLU A N 1
ATOM 687 C CA . GLU A 1 86 ? 1.238 3.802 -18.099 1.00 66.62 86 GLU A CA 1
ATOM 688 C C . GLU A 1 86 ? 1.388 5.299 -17.803 1.00 66.62 86 GLU A C 1
ATOM 690 O O . GLU A 1 86 ? 0.526 5.856 -17.079 1.00 66.62 86 GLU A O 1
#

pLDDT: mean 73.13, std 16.35, range [39.5, 92.38]

Radius of gyration: 12.64 Å; chains: 1; bounding box: 25×25×45 Å